Protein AF-A0A821SPV5-F1 (afdb_monomer)

Foldseek 3Di:
DAPDWDQAFDKDKPPDDDTDRDPDTDDDEDEAEDEAADDPVGPPQRVVQVVVLVVLLPDPPRDDPDSFYKYKYAHPNVRDIMMITD

InterPro domains:
  IPR027652 Pre-mRNA-processing-splicing factor 8 [PTHR11140] (1-86)

Structure (mmCIF, N/CA/C/O backbone):
data_AF-A0A821SPV5-F1
#
_entry.id   AF-A0A821SPV5-F1
#
loop_
_atom_site.group_PDB
_atom_site.id
_atom_site.type_symbol
_atom_site.label_atom_id
_atom_site.label_alt_id
_atom_site.label_comp_id
_atom_site.label_asym_id
_atom_site.label_entity_id
_atom_site.label_seq_id
_atom_site.pdbx_PDB_ins_code
_atom_site.Cartn_x
_atom_site.Cartn_y
_atom_site.Cartn_z
_atom_site.occupancy
_atom_site.B_iso_or_equiv
_atom_site.auth_seq_id
_atom_site.auth_comp_id
_atom_site.auth_asym_id
_atom_site.auth_atom_id
_atom_site.pdbx_PDB_model_num
ATOM 1 N N . PHE A 1 1 ? -11.291 -11.880 9.198 1.00 90.12 1 PHE A N 1
ATOM 2 C CA . PHE A 1 1 ? -11.936 -11.452 10.457 1.00 90.12 1 PHE A CA 1
ATOM 3 C C . PHE A 1 1 ? -11.061 -11.894 11.610 1.00 90.12 1 PHE A C 1
ATOM 5 O O . PHE A 1 1 ? -10.561 -13.012 11.563 1.00 90.12 1 PHE A O 1
ATOM 12 N N . ALA A 1 2 ? -10.844 -11.032 12.596 1.00 94.81 2 ALA A N 1
ATOM 13 C CA . ALA A 1 2 ? -10.013 -11.339 13.751 1.00 94.81 2 ALA A CA 1
ATOM 14 C C . ALA A 1 2 ? -10.823 -12.077 14.833 1.00 94.81 2 ALA A C 1
ATOM 16 O O . ALA A 1 2 ? -11.987 -11.750 15.058 1.00 94.81 2 ALA A O 1
ATOM 17 N N . ALA A 1 3 ? -10.210 -13.054 15.514 1.00 95.56 3 ALA A N 1
ATOM 18 C CA . ALA A 1 3 ? -10.843 -13.761 16.637 1.00 95.56 3 ALA A CA 1
ATOM 19 C C . ALA A 1 3 ? -11.064 -12.841 17.855 1.00 95.56 3 ALA A C 1
ATOM 21 O O . ALA A 1 3 ? -12.032 -12.989 18.595 1.00 95.56 3 ALA A O 1
ATOM 22 N N . TYR A 1 4 ? -10.176 -11.861 18.029 1.00 92.75 4 TYR A N 1
ATOM 23 C CA . TYR A 1 4 ? -10.287 -10.756 18.976 1.00 92.75 4 TYR A CA 1
ATOM 24 C C . TYR A 1 4 ? -9.768 -9.478 18.307 1.00 92.75 4 TYR A C 1
ATOM 26 O O . TYR A 1 4 ? -9.102 -9.554 17.278 1.00 92.75 4 TYR A O 1
ATOM 34 N N . LYS A 1 5 ? -10.080 -8.304 18.862 1.00 92.75 5 LYS A N 1
ATOM 35 C CA . LYS A 1 5 ? -9.662 -7.015 18.292 1.00 92.75 5 LYS A CA 1
ATOM 36 C C . LYS A 1 5 ? -8.135 -6.956 18.133 1.00 92.75 5 LYS A C 1
ATOM 38 O O . LYS A 1 5 ? -7.414 -7.195 19.098 1.00 92.75 5 LYS A O 1
ATOM 43 N N . TRP A 1 6 ? -7.660 -6.621 16.937 1.00 95.38 6 TRP A N 1
ATOM 44 C CA . TRP A 1 6 ? -6.249 -6.338 16.676 1.00 95.38 6 TRP A CA 1
ATOM 45 C C . TRP A 1 6 ? -5.954 -4.874 16.969 1.00 95.38 6 TRP A C 1
ATOM 47 O O . TRP A 1 6 ? -6.749 -4.017 16.585 1.00 95.38 6 TRP A O 1
ATOM 57 N N . ASN A 1 7 ? -4.826 -4.601 17.623 1.00 94.69 7 ASN A N 1
ATOM 58 C CA . ASN A 1 7 ? -4.264 -3.256 17.689 1.00 94.69 7 ASN A CA 1
ATOM 59 C C . ASN A 1 7 ? -3.533 -2.998 16.370 1.00 94.69 7 ASN A C 1
ATOM 61 O O . ASN A 1 7 ? -2.758 -3.847 15.931 1.00 94.69 7 ASN A O 1
ATOM 65 N N . ILE A 1 8 ? -3.819 -1.869 15.736 1.00 95.31 8 ILE A N 1
ATOM 66 C CA . ILE A 1 8 ? -3.394 -1.570 14.368 1.00 95.31 8 ILE A CA 1
ATOM 67 C C . ILE A 1 8 ? -2.439 -0.370 14.382 1.00 95.31 8 ILE A C 1
ATOM 69 O O . ILE A 1 8 ? -2.632 0.561 15.171 1.00 95.31 8 ILE A O 1
ATOM 73 N N . SER A 1 9 ? -1.407 -0.380 13.537 1.00 95.06 9 SER A N 1
ATOM 74 C CA . SER A 1 9 ? -0.502 0.761 13.376 1.00 95.06 9 SER A CA 1
ATOM 75 C C . SER A 1 9 ? -1.079 1.812 12.426 1.00 95.06 9 SER A C 1
ATOM 77 O O . SER A 1 9 ? -2.091 1.626 11.737 1.00 95.06 9 SER A O 1
ATOM 79 N N . LYS A 1 10 ? -0.435 2.979 12.406 1.00 94.56 10 LYS A N 1
ATOM 80 C CA . LYS A 1 10 ? -0.653 3.948 11.328 1.00 94.56 10 LYS A CA 1
ATOM 81 C C . LYS A 1 10 ? -0.138 3.370 10.008 1.00 94.56 10 LYS A C 1
ATOM 83 O O . LYS A 1 10 ? 0.842 2.634 10.049 1.00 94.56 10 LYS A O 1
ATOM 88 N N . PRO A 1 11 ? -0.722 3.758 8.859 1.00 95.69 11 PRO A N 1
ATOM 89 C CA . PRO A 1 11 ? -0.223 3.297 7.577 1.00 95.69 11 PRO A CA 1
ATOM 90 C C . PRO A 1 11 ? 1.255 3.650 7.357 1.00 95.69 11 PRO A C 1
ATOM 92 O O . PRO A 1 11 ? 1.631 4.821 7.487 1.00 95.69 11 PRO A O 1
ATOM 95 N N . SER A 1 12 ? 2.065 2.656 7.007 1.00 96.56 12 SER A N 1
ATOM 96 C CA . SER A 1 12 ? 3.510 2.763 6.770 1.00 96.56 12 SER A CA 1
ATOM 97 C C . SER A 1 12 ? 3.932 1.929 5.554 1.00 96.56 12 SER A C 1
ATOM 99 O O . SER A 1 12 ? 3.113 1.230 4.946 1.00 96.56 12 SER A O 1
ATOM 101 N N . LEU A 1 13 ? 5.188 2.078 5.121 1.00 97.75 13 LEU A N 1
ATOM 102 C CA . LEU A 1 13 ? 5.746 1.267 4.037 1.00 97.75 13 LEU A CA 1
ATOM 103 C C . LEU A 1 13 ? 6.176 -0.104 4.555 1.00 97.75 13 LEU A C 1
ATOM 105 O O . LEU A 1 13 ? 6.640 -0.235 5.681 1.00 97.75 13 LEU A O 1
ATOM 109 N N . LEU A 1 14 ? 6.139 -1.111 3.681 1.00 96.69 14 LEU A N 1
ATOM 110 C CA . LEU A 1 14 ? 6.609 -2.467 3.989 1.00 96.69 14 LEU A CA 1
ATOM 111 C C . LEU A 1 14 ? 8.051 -2.514 4.529 1.00 96.69 14 LEU A C 1
ATOM 113 O O . LEU A 1 14 ? 8.386 -3.390 5.322 1.00 96.69 14 LEU A O 1
ATOM 117 N N . ALA A 1 15 ? 8.910 -1.604 4.066 1.00 96.06 15 ALA A N 1
ATOM 118 C CA . ALA A 1 15 ? 10.311 -1.530 4.470 1.00 96.06 15 ALA A CA 1
ATOM 119 C C . ALA A 1 15 ? 10.539 -0.724 5.765 1.00 96.06 15 ALA A C 1
AT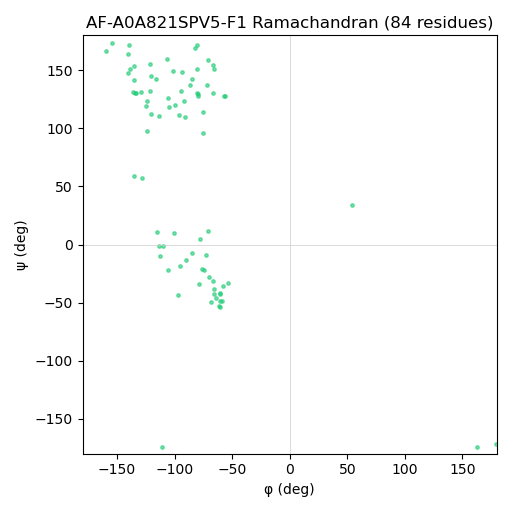OM 121 O O . ALA A 1 15 ? 11.660 -0.710 6.286 1.00 96.06 15 ALA A O 1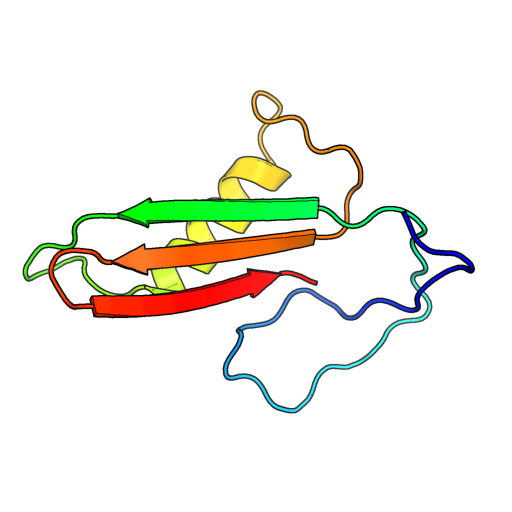
ATOM 122 N N . ASP A 1 16 ? 9.508 -0.060 6.300 1.00 94.69 16 ASP A N 1
ATOM 123 C CA . ASP A 1 16 ? 9.612 0.650 7.569 1.00 94.69 16 ASP A CA 1
ATOM 124 C C . ASP A 1 16 ? 9.698 -0.355 8.730 1.00 94.69 16 ASP A C 1
ATOM 126 O O . ASP A 1 16 ? 9.015 -1.370 8.779 1.00 94.69 16 ASP A O 1
ATOM 130 N N . SER A 1 17 ? 10.586 -0.084 9.688 1.00 90.62 17 SER A N 1
ATOM 131 C CA . SER A 1 17 ? 10.899 -1.007 10.798 1.00 90.62 17 SER A CA 1
ATOM 132 C C . SER A 1 17 ? 10.392 -0.536 12.161 1.00 90.62 17 SER A C 1
ATOM 134 O O . SER A 1 17 ? 10.616 -1.199 13.175 1.00 90.62 17 SER A O 1
ATOM 136 N N . LYS A 1 18 ? 9.761 0.640 12.219 1.00 88.75 18 LYS A N 1
ATOM 137 C CA . LYS A 1 18 ? 9.385 1.315 13.470 1.00 88.75 18 LYS A CA 1
ATOM 138 C C . LYS A 1 18 ? 7.915 1.701 13.476 1.00 88.75 18 LYS A C 1
ATOM 140 O O . LYS A 1 18 ? 7.574 2.869 13.666 1.00 88.75 18 LYS A O 1
ATOM 145 N N . ASP A 1 19 ? 7.058 0.707 13.299 1.00 87.38 19 ASP A N 1
ATOM 146 C CA . ASP A 1 19 ? 5.625 0.916 13.416 1.00 87.38 19 ASP A CA 1
ATOM 147 C C . ASP A 1 19 ? 5.242 1.264 14.850 1.00 87.38 19 ASP A C 1
ATOM 149 O O . ASP A 1 19 ? 5.612 0.594 15.819 1.00 87.38 19 ASP A O 1
ATOM 153 N N . VAL A 1 20 ? 4.467 2.335 14.978 1.00 88.19 20 VAL A N 1
ATOM 154 C CA . VAL A 1 20 ? 3.816 2.695 16.231 1.00 88.19 20 VAL A CA 1
ATOM 155 C C . VAL A 1 20 ? 2.401 2.149 16.163 1.00 88.19 20 VAL A C 1
ATOM 157 O O . VAL A 1 20 ? 1.581 2.604 15.364 1.00 88.19 20 VAL A O 1
ATOM 160 N N . ILE A 1 21 ? 2.137 1.144 16.994 1.00 89.25 21 ILE A N 1
ATOM 161 C CA . ILE A 1 21 ? 0.795 0.605 17.181 1.00 89.25 21 ILE A CA 1
ATOM 162 C C . ILE A 1 21 ? 0.013 1.607 18.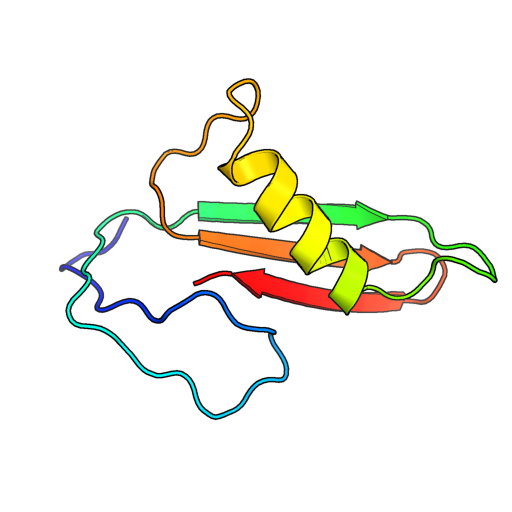032 1.00 89.25 21 ILE A C 1
ATOM 164 O O . ILE A 1 21 ? 0.343 1.835 19.197 1.00 89.25 21 ILE A O 1
ATOM 168 N N . ASP A 1 22 ? -1.013 2.211 17.442 1.00 83.62 22 ASP A N 1
ATOM 169 C CA . ASP A 1 22 ? -1.884 3.153 18.138 1.00 83.62 22 ASP A CA 1
ATOM 170 C C . ASP A 1 22 ? -2.937 2.402 18.978 1.00 83.62 22 ASP A C 1
ATOM 172 O O . ASP A 1 22 ? -3.149 1.197 18.842 1.00 83.62 22 ASP A O 1
ATOM 176 N N . ASN A 1 23 ? -3.695 3.130 19.807 1.00 82.19 23 ASN A N 1
ATOM 177 C CA . ASN A 1 23 ? -4.870 2.589 20.513 1.00 82.19 23 ASN A CA 1
ATOM 178 C C . ASN A 1 23 ? -6.080 2.316 19.590 1.00 82.19 23 ASN A C 1
ATOM 180 O O . ASN A 1 23 ? -7.197 2.082 20.064 1.00 82.19 23 ASN A O 1
ATOM 184 N N . THR A 1 24 ? -5.883 2.352 18.271 1.00 90.56 24 THR A N 1
ATOM 185 C CA . THR A 1 24 ? -6.919 2.026 17.293 1.00 90.56 24 THR A CA 1
ATOM 186 C C . THR A 1 24 ? -7.013 0.517 17.154 1.00 90.56 24 THR A C 1
ATOM 188 O O . THR A 1 24 ? -6.014 -0.171 16.948 1.00 90.56 24 THR A O 1
ATOM 191 N N . THR A 1 25 ? -8.235 -0.005 17.251 1.00 94.88 25 THR A N 1
ATOM 192 C CA . THR A 1 25 ? -8.476 -1.445 17.160 1.00 94.88 25 THR A CA 1
ATOM 193 C C . THR A 1 25 ? -9.414 -1.794 16.017 1.00 94.88 25 THR A C 1
ATOM 195 O O . THR A 1 25 ? -10.359 -1.056 15.739 1.00 94.88 25 THR A O 1
ATOM 198 N N . SER A 1 26 ? -9.182 -2.934 15.367 1.00 95.06 26 SER A N 1
ATOM 199 C CA . SER A 1 26 ? -10.017 -3.426 14.268 1.00 95.06 26 SER A CA 1
ATOM 200 C C . SER A 1 26 ? -10.331 -4.917 14.404 1.00 95.06 26 SER A C 1
ATOM 202 O O . SER A 1 26 ? -9.594 -5.678 15.027 1.00 95.06 26 SER A O 1
ATOM 204 N N . GLN A 1 27 ? -11.457 -5.345 13.829 1.00 96.75 27 GLN A N 1
ATOM 205 C CA . GLN A 1 27 ? -11.845 -6.762 13.713 1.00 96.75 27 GLN A CA 1
ATOM 206 C C . GLN A 1 27 ? -11.850 -7.267 12.265 1.00 96.75 27 GLN A C 1
ATOM 208 O O . GLN A 1 27 ? -12.002 -8.469 12.013 1.00 96.75 27 GLN A O 1
ATOM 213 N N . LYS A 1 28 ? -11.711 -6.359 11.297 1.00 96.94 28 LYS A N 1
ATOM 214 C CA . LYS A 1 28 ? -11.724 -6.661 9.868 1.00 96.94 28 LYS A CA 1
ATOM 215 C C . LYS A 1 28 ? -10.507 -6.015 9.235 1.00 96.94 28 LYS A C 1
ATOM 217 O O . LYS A 1 28 ? -10.275 -4.830 9.434 1.00 96.94 28 LYS A O 1
ATOM 222 N N . TYR A 1 29 ? -9.780 -6.784 8.449 1.00 97.00 29 TYR A N 1
ATOM 223 C CA . TYR A 1 29 ? -8.602 -6.316 7.744 1.00 97.00 29 TYR A CA 1
ATOM 224 C C . TYR A 1 29 ? -8.701 -6.811 6.308 1.00 97.00 29 TYR A C 1
ATOM 226 O O . TYR A 1 29 ? -9.028 -7.985 6.096 1.00 97.00 29 TYR A O 1
ATOM 234 N N . TRP A 1 30 ? -8.510 -5.912 5.353 1.00 98.12 30 TRP A N 1
ATOM 235 C CA . TRP A 1 30 ? -8.555 -6.223 3.929 1.00 98.12 30 TRP A CA 1
ATOM 236 C C . TRP A 1 30 ? -7.153 -6.208 3.327 1.00 98.12 30 TRP A C 1
ATOM 238 O O . TRP A 1 30 ? -6.223 -5.628 3.882 1.00 98.12 30 TRP A O 1
ATOM 248 N N . LEU A 1 31 ? -7.023 -6.876 2.187 1.00 97.94 31 LEU A N 1
ATOM 249 C CA . LEU A 1 31 ? -5.805 -6.923 1.399 1.00 97.94 31 LEU A CA 1
ATOM 250 C C . LEU A 1 31 ? -6.191 -6.701 -0.058 1.00 97.94 31 LEU A C 1
ATOM 252 O O . LEU A 1 31 ? -7.121 -7.340 -0.552 1.00 97.94 31 LEU A O 1
ATOM 256 N N . ASP A 1 32 ? -5.486 -5.789 -0.711 1.00 98.31 32 ASP A N 1
ATOM 257 C CA . ASP A 1 32 ? -5.655 -5.468 -2.123 1.00 98.31 32 ASP A CA 1
ATOM 258 C C . ASP A 1 32 ? -4.327 -5.696 -2.861 1.00 98.31 32 ASP A C 1
ATOM 260 O O . ASP A 1 32 ? -3.275 -5.268 -2.385 1.00 98.31 32 ASP A O 1
ATOM 264 N N . VAL A 1 33 ? -4.362 -6.400 -3.996 1.00 98.38 33 VAL A N 1
ATOM 265 C CA . VAL A 1 33 ? -3.176 -6.710 -4.810 1.00 98.38 33 VAL A CA 1
ATOM 266 C C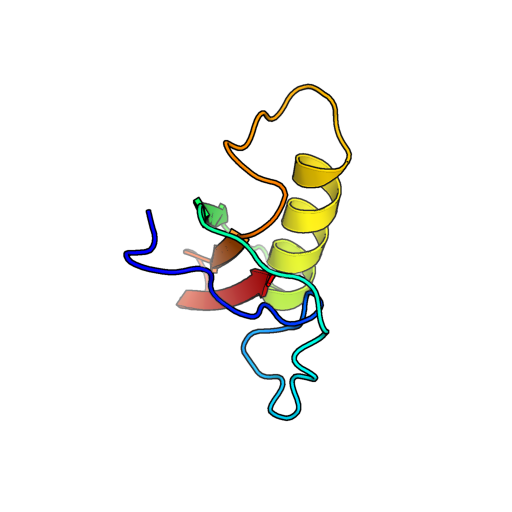 . VAL A 1 33 ? -3.291 -5.985 -6.141 1.00 98.38 33 VAL A C 1
ATOM 268 O O . VAL A 1 33 ? -4.106 -6.339 -6.992 1.00 98.38 33 VAL A O 1
ATOM 271 N N . GLN A 1 34 ? -2.430 -4.994 -6.331 1.00 98.19 34 GLN A N 1
ATOM 272 C CA . GLN A 1 34 ? -2.367 -4.178 -7.530 1.00 98.19 34 GLN A CA 1
ATOM 273 C C . GLN A 1 34 ? -1.237 -4.668 -8.431 1.00 98.19 34 GLN A C 1
ATOM 275 O O . GLN A 1 34 ? -0.063 -4.672 -8.053 1.00 98.19 34 GLN A O 1
ATOM 280 N N . LEU A 1 35 ? -1.606 -5.074 -9.644 1.00 97.75 35 LEU A N 1
ATOM 281 C CA . LEU A 1 35 ? -0.655 -5.413 -10.692 1.00 97.75 35 LEU A CA 1
ATOM 282 C C . LEU A 1 35 ? -0.383 -4.170 -11.533 1.00 97.75 35 LEU A C 1
ATOM 284 O O . LEU A 1 35 ? -1.299 -3.575 -12.102 1.00 97.75 35 LEU A O 1
ATOM 288 N N . HIS A 1 36 ? 0.888 -3.808 -11.628 1.00 91.31 36 HIS A N 1
ATOM 289 C CA . HIS A 1 36 ? 1.381 -2.701 -12.431 1.00 91.31 36 HIS A CA 1
ATOM 290 C C . HIS A 1 36 ? 2.402 -3.213 -13.443 1.00 91.31 36 HIS A C 1
ATOM 292 O O . HIS A 1 36 ? 3.043 -4.248 -13.253 1.00 91.31 36 HIS A O 1
ATOM 298 N N . ARG A 1 37 ? 2.551 -2.481 -14.542 1.00 95.38 37 ARG A N 1
ATOM 299 C CA . ARG A 1 37 ? 3.620 -2.695 -15.511 1.00 95.38 37 ARG A CA 1
ATOM 300 C C . ARG A 1 37 ? 4.369 -1.381 -15.654 1.00 95.38 37 ARG A C 1
ATOM 302 O O . ARG A 1 37 ? 3.907 -0.506 -16.385 1.00 95.38 37 ARG A O 1
ATOM 309 N N . GLY A 1 38 ? 5.487 -1.254 -14.947 1.00 95.12 38 GLY A N 1
ATOM 310 C CA . GLY A 1 38 ? 6.313 -0.057 -14.990 1.00 95.12 38 GLY A CA 1
ATOM 311 C C . GLY A 1 38 ? 6.961 0.160 -16.348 1.00 95.12 38 GLY A C 1
ATOM 312 O O . GLY A 1 38 ? 7.194 -0.775 -17.121 1.00 95.12 38 GLY A O 1
ATOM 313 N N . ASP A 1 39 ? 7.258 1.421 -16.622 1.00 96.62 39 ASP A N 1
ATOM 314 C CA . ASP A 1 39 ? 8.170 1.834 -17.679 1.00 96.62 39 ASP A CA 1
ATOM 315 C C . ASP A 1 39 ? 9.452 2.426 -17.072 1.00 96.62 39 ASP A C 1
ATOM 317 O O . ASP A 1 39 ? 9.677 2.387 -15.859 1.00 96.62 39 ASP A O 1
ATOM 321 N N . TYR A 1 40 ? 10.318 2.960 -17.932 1.00 95.62 40 TYR A N 1
ATOM 322 C CA . TYR A 1 40 ? 11.603 3.511 -17.514 1.00 95.62 40 TYR A CA 1
ATOM 323 C C . TYR A 1 40 ? 11.461 4.639 -16.476 1.00 95.62 40 TYR A C 1
ATOM 325 O O . TYR A 1 40 ? 12.261 4.705 -15.545 1.00 95.62 40 TYR A O 1
ATOM 333 N N . ASP A 1 41 ? 10.419 5.467 -16.581 1.00 95.12 41 ASP A N 1
ATOM 334 C CA . ASP A 1 41 ? 10.219 6.639 -15.723 1.00 95.12 41 ASP A CA 1
ATOM 335 C C . ASP A 1 41 ? 9.303 6.352 -14.513 1.00 95.12 41 ASP A C 1
ATOM 337 O O . ASP A 1 41 ? 9.310 7.105 -13.536 1.00 95.12 41 ASP A O 1
ATOM 341 N N . SER A 1 42 ? 8.513 5.270 -14.547 1.00 93.12 42 SER A N 1
ATOM 342 C CA . SER A 1 42 ? 7.453 4.972 -13.571 1.00 93.12 42 SER A CA 1
ATOM 343 C C . SER A 1 42 ? 7.427 3.509 -13.086 1.00 93.12 42 SER A C 1
ATOM 345 O O . SER A 1 42 ? 6.418 2.805 -13.174 1.00 93.12 42 SER A O 1
ATOM 347 N N . HIS A 1 43 ? 8.543 3.063 -12.502 1.00 94.44 43 HIS A N 1
ATOM 348 C CA . HIS A 1 43 ? 8.710 1.728 -11.894 1.00 94.44 43 HIS A CA 1
ATOM 349 C C . HIS A 1 43 ? 8.942 1.759 -10.365 1.00 94.44 43 HIS A C 1
ATOM 351 O O . HIS A 1 43 ? 9.296 0.749 -9.758 1.00 94.44 43 HIS A O 1
ATOM 357 N N . ASP A 1 44 ? 8.747 2.914 -9.716 1.00 97.31 44 ASP A N 1
ATOM 358 C CA . ASP A 1 44 ? 8.809 3.035 -8.251 1.00 97.31 44 ASP A CA 1
ATOM 359 C C . ASP A 1 44 ? 7.543 2.441 -7.605 1.00 97.31 44 ASP A C 1
ATOM 361 O O . ASP A 1 44 ? 6.491 3.085 -7.502 1.00 97.31 44 ASP A O 1
ATOM 365 N N . VAL A 1 45 ? 7.654 1.179 -7.184 1.00 97.31 45 VAL A N 1
ATOM 366 C CA . VAL A 1 45 ? 6.543 0.399 -6.625 1.00 97.31 45 VAL A CA 1
ATOM 367 C C . VAL A 1 45 ? 6.103 0.875 -5.232 1.00 97.31 45 VAL A C 1
ATOM 369 O O . VAL A 1 45 ? 4.925 0.745 -4.895 1.00 97.31 45 VAL A O 1
ATOM 372 N N . GLU A 1 46 ? 6.997 1.472 -4.434 1.00 97.56 46 GLU A N 1
ATOM 373 C CA . GLU A 1 46 ? 6.659 2.023 -3.111 1.00 97.56 46 GLU A CA 1
ATOM 374 C C . GLU A 1 46 ? 5.764 3.246 -3.257 1.00 97.56 46 GLU A C 1
ATOM 376 O O . GLU A 1 46 ? 4.687 3.340 -2.653 1.00 97.56 46 GLU A O 1
ATOM 381 N N . ARG A 1 47 ? 6.184 4.170 -4.126 1.00 97.62 47 ARG A N 1
ATOM 382 C CA . ARG A 1 47 ? 5.399 5.356 -4.454 1.00 97.62 47 ARG A CA 1
ATOM 383 C C . ARG A 1 47 ? 4.052 4.971 -5.055 1.00 97.62 47 ARG A C 1
ATOM 385 O O . ARG A 1 47 ? 3.044 5.581 -4.696 1.00 97.62 47 ARG A O 1
ATOM 392 N N . TYR A 1 48 ? 4.025 3.968 -5.933 1.00 97.69 48 TYR A N 1
ATOM 393 C CA . TYR A 1 48 ? 2.795 3.457 -6.534 1.00 97.69 48 TYR A CA 1
ATOM 394 C C . TYR A 1 48 ? 1.820 2.897 -5.486 1.00 97.69 48 TYR A C 1
ATOM 396 O O . TYR A 1 48 ? 0.670 3.338 -5.439 1.00 97.69 48 TYR A O 1
ATOM 404 N N . ALA A 1 49 ? 2.271 1.981 -4.620 1.00 98.00 49 ALA A N 1
ATOM 405 C CA . ALA A 1 49 ? 1.421 1.345 -3.610 1.00 98.00 49 ALA A CA 1
ATOM 406 C C . ALA A 1 49 ? 0.824 2.377 -2.642 1.00 98.00 49 ALA A C 1
ATOM 408 O O . ALA A 1 49 ? -0.375 2.352 -2.361 1.00 98.00 49 ALA A O 1
ATOM 409 N N . ARG A 1 50 ? 1.633 3.347 -2.196 1.00 98.00 50 ARG A N 1
ATOM 410 C CA . ARG A 1 50 ? 1.163 4.443 -1.340 1.00 98.00 50 ARG A CA 1
ATOM 411 C C . ARG A 1 50 ? 0.141 5.334 -2.040 1.00 98.00 50 ARG A C 1
ATOM 413 O O . ARG A 1 50 ? -0.869 5.679 -1.431 1.00 98.00 50 ARG A O 1
ATOM 420 N N . ALA A 1 51 ? 0.403 5.726 -3.287 1.00 97.69 51 ALA A N 1
ATOM 421 C CA . ALA A 1 51 ? -0.505 6.584 -4.043 1.00 97.69 51 ALA A CA 1
ATOM 422 C C . ALA A 1 51 ? -1.869 5.909 -4.228 1.00 97.69 51 ALA A C 1
ATOM 424 O O . ALA A 1 51 ? -2.891 6.495 -3.890 1.00 97.69 51 ALA A O 1
ATOM 425 N N . LYS A 1 52 ? -1.881 4.644 -4.664 1.00 97.50 52 LYS A N 1
ATOM 426 C CA . LYS A 1 52 ? -3.121 3.889 -4.869 1.00 97.50 52 LYS A CA 1
ATOM 427 C C . LYS A 1 52 ? -3.883 3.616 -3.580 1.00 97.50 52 LYS A C 1
ATOM 429 O O . LYS A 1 52 ? -5.104 3.736 -3.579 1.00 97.50 52 LYS A O 1
ATOM 434 N N . PHE A 1 53 ? -3.187 3.332 -2.479 1.00 98.12 53 PHE A N 1
ATOM 435 C CA . PHE A 1 53 ? -3.831 3.194 -1.177 1.00 98.12 53 PHE A CA 1
ATOM 436 C C . PHE A 1 53 ? -4.562 4.482 -0.788 1.00 98.12 53 PHE A C 1
ATOM 438 O O . PHE A 1 53 ? -5.726 4.430 -0.403 1.00 98.12 53 PHE A O 1
ATOM 445 N N . LEU A 1 54 ? -3.905 5.641 -0.906 1.00 97.56 54 LEU A N 1
ATOM 446 C CA . LEU A 1 54 ? -4.517 6.929 -0.575 1.00 97.56 54 LEU A CA 1
ATOM 447 C C . LEU A 1 54 ? -5.670 7.275 -1.522 1.00 97.56 54 LEU A C 1
ATOM 449 O O . LEU A 1 54 ? -6.715 7.705 -1.044 1.00 97.56 54 LEU A O 1
ATOM 453 N N . ASP A 1 55 ? -5.521 7.040 -2.826 1.00 97.19 55 ASP A N 1
ATOM 454 C CA . ASP A 1 55 ? -6.583 7.294 -3.803 1.00 97.19 55 ASP A CA 1
ATOM 455 C C . ASP A 1 55 ? -7.828 6.446 -3.490 1.00 97.19 55 ASP A C 1
ATOM 457 O O . ASP A 1 55 ? -8.912 6.990 -3.292 1.00 97.19 55 ASP A O 1
ATOM 461 N N . TYR A 1 56 ? -7.675 5.124 -3.352 1.00 97.31 56 TYR A N 1
ATOM 462 C CA . TYR A 1 56 ? -8.814 4.210 -3.192 1.00 97.31 56 TYR A CA 1
ATOM 463 C C . TYR A 1 56 ? -9.434 4.230 -1.793 1.00 97.31 56 TYR A C 1
ATOM 465 O O . TYR A 1 56 ? -10.574 3.814 -1.621 1.00 97.31 56 TYR A O 1
ATOM 473 N N . THR A 1 57 ? -8.712 4.687 -0.768 1.00 96.75 57 THR A N 1
ATOM 474 C CA . THR A 1 57 ? -9.288 4.824 0.583 1.00 96.75 57 THR A CA 1
ATOM 475 C C . THR A 1 57 ? -9.925 6.190 0.832 1.00 96.75 57 THR A C 1
ATOM 477 O O . THR A 1 57 ? -10.655 6.338 1.813 1.00 96.75 57 THR A O 1
ATOM 480 N N . THR A 1 58 ? -9.669 7.182 -0.029 1.00 95.19 58 THR A N 1
ATOM 481 C CA . THR A 1 58 ? -10.270 8.524 0.066 1.00 95.19 58 THR A CA 1
ATOM 482 C C . THR A 1 58 ? -11.350 8.785 -0.979 1.00 9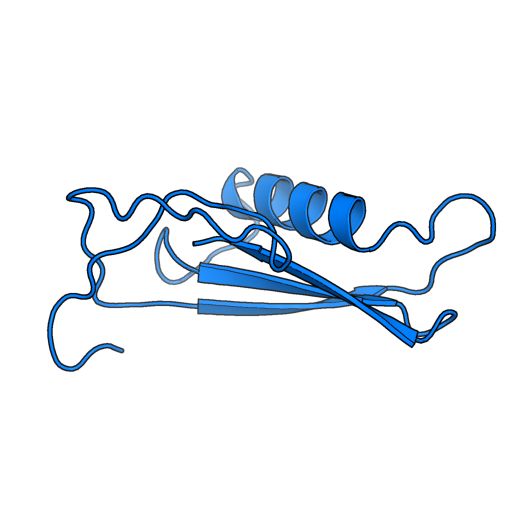5.19 58 THR A C 1
ATOM 484 O O . THR A 1 58 ? -12.196 9.657 -0.762 1.00 95.19 58 THR A O 1
ATOM 487 N N . ASP A 1 59 ? -11.350 8.047 -2.091 1.00 91.62 59 ASP A N 1
ATOM 488 C CA . ASP A 1 59 ? -12.439 8.083 -3.059 1.00 91.62 59 ASP A CA 1
ATOM 489 C C . ASP A 1 59 ? -13.719 7.408 -2.515 1.00 91.62 59 ASP A C 1
ATOM 491 O O . ASP A 1 59 ? -13.695 6.624 -1.568 1.00 91.62 59 ASP A O 1
ATOM 495 N N . ASN A 1 60 ? -14.870 7.751 -3.104 1.00 88.31 60 ASN A N 1
ATOM 496 C CA . ASN A 1 60 ? -16.172 7.155 -2.759 1.00 88.31 60 ASN A CA 1
ATOM 497 C C . ASN A 1 60 ? -16.612 6.068 -3.762 1.00 88.31 60 ASN A C 1
ATOM 499 O O . ASN A 1 60 ? -17.780 5.676 -3.769 1.00 88.31 60 ASN A O 1
ATOM 503 N N . ILE A 1 61 ? -15.726 5.644 -4.666 1.00 94.88 61 ILE A N 1
ATOM 504 C CA . ILE A 1 61 ? -16.034 4.662 -5.719 1.00 94.88 61 ILE A CA 1
ATOM 505 C C . ILE A 1 61 ? -15.588 3.275 -5.259 1.00 94.88 61 ILE A C 1
ATOM 507 O O . ILE A 1 61 ? -16.319 2.294 -5.407 1.00 94.88 61 ILE A O 1
ATOM 511 N N . SER A 1 62 ? -14.398 3.208 -4.678 1.00 94.12 62 SER A N 1
ATOM 512 C CA . SER A 1 62 ? -13.799 2.027 -4.087 1.00 94.12 62 SER A CA 1
ATOM 513 C C . SER A 1 62 ? -14.399 1.804 -2.700 1.00 94.12 62 SER A C 1
ATOM 515 O O . SER A 1 62 ? -14.456 2.703 -1.865 1.00 94.12 62 SER A O 1
ATOM 517 N N . ILE A 1 63 ? -14.892 0.591 -2.439 1.00 96.25 63 ILE A N 1
ATOM 518 C CA . ILE A 1 63 ? -15.551 0.260 -1.171 1.00 96.25 63 ILE A CA 1
ATOM 519 C C . ILE A 1 63 ? -14.793 -0.878 -0.498 1.00 96.25 63 ILE A C 1
ATOM 521 O O . ILE A 1 63 ? -14.834 -2.022 -0.953 1.00 96.25 63 ILE A O 1
ATOM 525 N N . TYR A 1 64 ? -14.160 -0.571 0.633 1.00 97.00 64 TYR A N 1
ATOM 526 C CA . TYR A 1 64 ? -13.493 -1.557 1.478 1.00 97.00 64 TYR A CA 1
ATOM 527 C C . TYR A 1 64 ? -14.345 -1.926 2.705 1.00 97.00 64 TYR A C 1
ATOM 529 O O . TYR A 1 64 ? -15.091 -1.101 3.235 1.00 97.00 64 TYR A O 1
ATOM 537 N N . PRO A 1 65 ? -14.242 -3.169 3.211 1.00 96.00 65 PRO A N 1
ATOM 538 C CA . PRO A 1 65 ? -15.075 -3.661 4.315 1.00 96.00 65 PRO A CA 1
ATOM 539 C C . PRO A 1 65 ? -14.717 -3.075 5.695 1.00 96.00 65 PRO A C 1
ATOM 541 O O . PRO A 1 65 ? -15.433 -3.331 6.671 1.00 96.00 65 PRO A O 1
ATOM 544 N N . SER A 1 66 ? -13.602 -2.348 5.796 1.00 94.94 66 SER A N 1
ATOM 545 C CA . SER A 1 66 ? -13.147 -1.600 6.972 1.00 94.94 66 SER A CA 1
ATOM 546 C C . SER A 1 66 ? -12.140 -0.521 6.566 1.00 94.94 66 SER A C 1
ATOM 548 O O . SER A 1 66 ? -11.586 -0.559 5.473 1.00 94.94 66 SER A O 1
ATOM 550 N N . ALA A 1 67 ? -11.858 0.413 7.476 1.00 94.19 67 ALA A N 1
ATOM 551 C CA . ALA A 1 67 ? -10.843 1.451 7.280 1.00 94.19 67 ALA A CA 1
ATOM 552 C C . ALA A 1 67 ? -9.396 0.958 7.493 1.00 94.19 67 ALA A C 1
ATOM 554 O O . ALA A 1 67 ? -8.479 1.767 7.489 1.00 94.19 67 ALA A O 1
ATOM 555 N N . THR A 1 68 ? -9.190 -0.344 7.732 1.00 96.31 68 THR A N 1
ATOM 556 C CA . THR A 1 68 ? -7.872 -0.922 8.028 1.00 96.31 68 THR A CA 1
ATOM 557 C C . THR A 1 68 ? -7.539 -2.032 7.049 1.00 96.31 68 THR A C 1
ATOM 559 O O . THR A 1 68 ?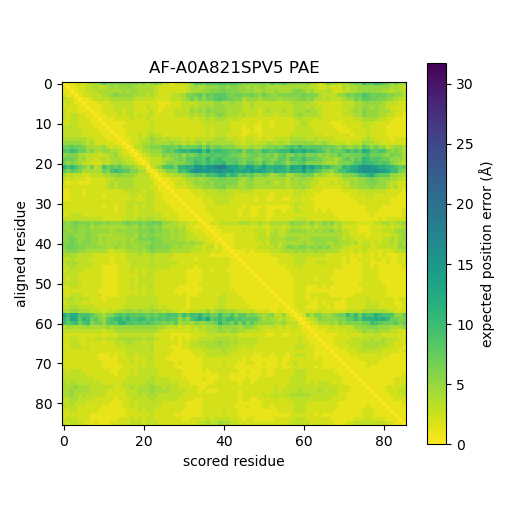 -8.278 -3.020 6.973 1.00 96.31 68 THR A O 1
ATOM 562 N N . GLY A 1 69 ? -6.411 -1.905 6.368 1.00 97.38 69 GLY A N 1
ATOM 563 C CA . GLY A 1 69 ? -5.916 -2.913 5.443 1.00 97.38 69 GLY A CA 1
ATOM 564 C C . GLY A 1 69 ? -4.613 -2.493 4.786 1.00 97.38 69 GLY A C 1
ATOM 565 O O . GLY A 1 69 ? -4.015 -1.483 5.161 1.00 97.38 69 GLY A O 1
ATOM 566 N N . VAL A 1 70 ? -4.193 -3.277 3.799 1.00 98.19 70 VAL A N 1
ATOM 567 C CA . VAL A 1 70 ? -2.941 -3.060 3.075 1.00 98.19 70 VAL A CA 1
ATOM 568 C C . VAL A 1 70 ? -3.124 -3.215 1.580 1.00 98.19 70 VAL A C 1
ATOM 570 O O . VAL A 1 70 ? -3.830 -4.109 1.105 1.00 98.19 70 VAL A O 1
ATOM 573 N N . MET A 1 71 ? -2.436 -2.351 0.842 1.00 98.44 71 MET A N 1
ATOM 574 C CA . MET A 1 71 ? -2.297 -2.464 -0.596 1.00 98.44 71 MET A CA 1
ATOM 575 C C . MET A 1 71 ? -0.900 -2.951 -0.955 1.00 98.44 71 MET A C 1
ATOM 577 O O . MET A 1 71 ? 0.094 -2.348 -0.554 1.00 98.44 71 MET A O 1
ATOM 581 N N . ILE A 1 72 ? -0.835 -4.024 -1.736 1.00 98.56 72 ILE A N 1
ATOM 582 C CA . ILE A 1 72 ? 0.397 -4.628 -2.238 1.00 98.56 72 ILE A CA 1
ATOM 583 C C . ILE A 1 72 ? 0.532 -4.263 -3.715 1.00 98.56 72 ILE A C 1
ATOM 585 O O . ILE A 1 72 ? -0.316 -4.634 -4.524 1.00 98.56 72 ILE A O 1
ATOM 589 N N . GLY A 1 73 ? 1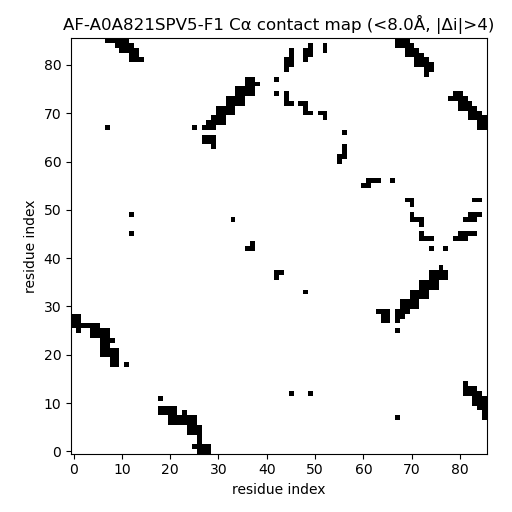.593 -3.546 -4.068 1.00 98.19 73 GLY A N 1
ATOM 590 C CA . GLY A 1 73 ? 1.955 -3.255 -5.451 1.00 98.19 73 GLY A CA 1
ATOM 591 C C . GLY A 1 73 ? 2.964 -4.273 -5.972 1.00 98.19 73 GLY A C 1
ATOM 592 O O . GLY A 1 73 ? 3.967 -4.536 -5.309 1.00 98.19 73 GLY A O 1
ATOM 593 N N . ILE A 1 74 ? 2.715 -4.823 -7.160 1.00 98.44 74 ILE A N 1
ATOM 594 C CA . ILE A 1 74 ? 3.638 -5.715 -7.874 1.00 98.44 74 ILE A CA 1
ATOM 595 C C . ILE A 1 74 ? 3.886 -5.139 -9.267 1.00 98.44 74 ILE A C 1
ATOM 597 O O . ILE A 1 74 ? 2.955 -5.028 -10.065 1.00 98.44 74 ILE A O 1
ATOM 601 N N . ASP A 1 75 ? 5.139 -4.808 -9.572 1.00 98.12 75 ASP A N 1
ATOM 602 C CA . ASP A 1 75 ? 5.563 -4.434 -10.919 1.00 98.12 75 ASP A CA 1
ATOM 603 C C . ASP A 1 75 ? 6.024 -5.675 -11.690 1.00 98.12 75 ASP A C 1
ATOM 605 O O . ASP A 1 75 ? 7.077 -6.256 -11.414 1.00 98.12 75 ASP A O 1
ATOM 609 N N . LEU A 1 76 ? 5.233 -6.068 -12.684 1.00 97.88 76 LEU A N 1
ATOM 610 C CA . LEU A 1 76 ? 5.480 -7.249 -13.508 1.00 97.88 76 LEU A CA 1
ATOM 611 C C . LEU A 1 76 ? 6.613 -7.061 -14.527 1.00 97.88 76 LEU A C 1
ATOM 613 O O . LEU A 1 76 ? 7.162 -8.053 -15.000 1.00 97.88 76 LEU A O 1
ATOM 617 N N . ALA A 1 77 ? 6.958 -5.824 -14.900 1.00 97.62 77 ALA A N 1
ATOM 618 C CA . ALA A 1 77 ? 8.056 -5.568 -15.836 1.00 97.62 77 ALA A CA 1
ATOM 619 C C . ALA A 1 77 ? 9.424 -5.672 -15.150 1.00 97.62 77 ALA A C 1
ATOM 621 O O . ALA A 1 77 ? 10.385 -6.134 -15.768 1.00 97.62 77 ALA A O 1
ATOM 622 N N . TYR A 1 78 ? 9.496 -5.279 -13.877 1.00 97.50 78 TYR A N 1
ATOM 623 C CA . TYR A 1 78 ? 10.747 -5.189 -13.118 1.00 97.50 78 TYR A CA 1
ATOM 624 C C . TYR A 1 78 ? 10.853 -6.193 -11.957 1.00 97.50 78 TYR A C 1
ATOM 626 O O . TYR A 1 78 ? 11.888 -6.246 -11.297 1.00 97.50 78 TYR A O 1
ATOM 634 N N . ASN A 1 79 ? 9.827 -7.021 -11.722 1.00 97.19 79 ASN A N 1
ATOM 635 C CA . ASN A 1 79 ? 9.734 -7.964 -10.595 1.00 97.19 79 ASN A CA 1
ATOM 636 C C . ASN A 1 79 ? 9.925 -7.295 -9.222 1.00 97.19 79 ASN A C 1
ATOM 638 O O . ASN A 1 79 ? 10.478 -7.889 -8.293 1.00 97.19 79 ASN A O 1
ATOM 642 N N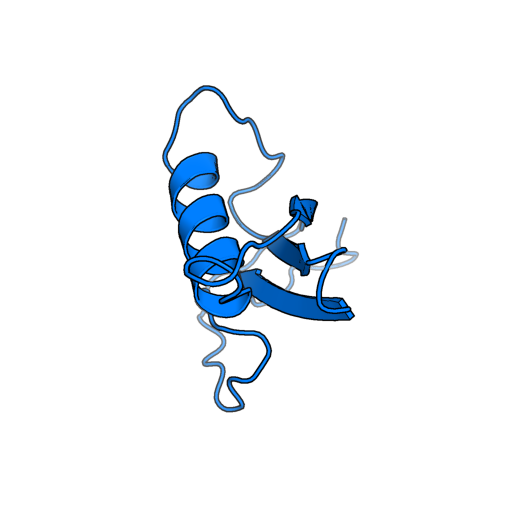 . LEU A 1 80 ? 9.472 -6.048 -9.096 1.00 97.69 80 LEU A N 1
ATOM 643 C CA . LEU A 1 80 ? 9.518 -5.290 -7.850 1.00 97.69 80 LEU A CA 1
ATOM 644 C C . LEU A 1 80 ? 8.201 -5.456 -7.097 1.00 97.69 80 LEU A C 1
ATOM 646 O O . LEU A 1 80 ? 7.138 -5.589 -7.701 1.00 97.69 80 LEU A O 1
ATOM 650 N N . HIS A 1 81 ? 8.267 -5.424 -5.771 1.00 97.81 81 HIS A N 1
ATOM 651 C CA . HIS A 1 81 ? 7.082 -5.425 -4.927 1.00 97.81 81 HIS A CA 1
ATOM 652 C C . HIS A 1 81 ? 7.275 -4.494 -3.738 1.00 97.81 81 HIS A C 1
ATOM 654 O O . HIS A 1 81 ? 8.382 -4.348 -3.222 1.00 97.81 81 HIS A O 1
ATOM 660 N N . SER A 1 82 ? 6.183 -3.884 -3.299 1.00 98.25 82 SER A N 1
ATOM 661 C CA . SER A 1 82 ? 6.107 -3.210 -2.010 1.00 98.25 82 SER A CA 1
ATOM 662 C C . SER A 1 82 ? 4.664 -3.186 -1.526 1.00 98.25 82 SER A C 1
ATOM 664 O O . SER A 1 82 ? 3.745 -3.600 -2.237 1.00 98.25 82 SER A O 1
ATOM 666 N N . ALA A 1 83 ? 4.459 -2.720 -0.305 1.00 98.38 83 ALA A N 1
ATOM 667 C CA . ALA A 1 83 ? 3.145 -2.520 0.258 1.00 98.38 83 ALA A CA 1
ATOM 668 C C . ALA A 1 83 ? 3.081 -1.211 1.042 1.00 98.38 83 ALA A C 1
ATOM 670 O O . ALA A 1 83 ? 4.080 -0.749 1.598 1.00 98.38 83 ALA A O 1
ATOM 671 N N . PHE A 1 84 ? 1.885 -0.635 1.086 1.00 98.25 84 PHE A N 1
ATOM 672 C CA . PHE A 1 84 ? 1.561 0.485 1.955 1.00 98.25 84 PHE A CA 1
ATOM 673 C C . PHE A 1 84 ? 0.205 0.236 2.602 1.00 98.25 84 PHE A C 1
ATOM 675 O O . PHE A 1 84 ? -0.764 -0.135 1.927 1.00 98.25 84 PHE A O 1
ATOM 682 N N . GLY A 1 85 ? 0.138 0.414 3.913 1.00 97.38 85 GLY A N 1
ATOM 683 C CA . GLY A 1 85 ? -1.069 0.131 4.669 1.00 97.38 85 GLY A CA 1
ATOM 684 C C . GLY A 1 85 ? -0.817 0.001 6.156 1.00 97.38 85 GLY A C 1
ATOM 685 O O . GLY A 1 85 ? 0.273 0.288 6.640 1.00 97.38 85 GLY A O 1
ATOM 686 N N . ASN A 1 86 ? -1.883 -0.379 6.848 1.00 95.81 86 ASN A N 1
ATOM 687 C CA . ASN A 1 86 ? -1.962 -0.542 8.296 1.00 95.81 86 ASN A CA 1
ATOM 688 C C . ASN A 1 86 ? -1.286 -1.797 8.841 1.00 95.81 86 ASN A C 1
ATOM 690 O O . ASN A 1 86 ? -1.213 -2.790 8.089 1.00 95.81 86 ASN A O 1
#

Solvent-accessible surface area (backbone atoms only — not comparable to full-atom values): 5026 Å² total; per-residue (Å²): 113,52,97,57,75,40,72,38,38,65,70,44,51,69,87,60,88,78,80,58,68,44,97,48,68,43,49,48,68,51,79,45,82,46,84,43,73,40,53,97,90,59,60,61,33,57,62,47,13,43,50,51,40,53,50,47,71,70,44,91,81,52,83,69,100,48,100,40,35,35,26,35,19,34,26,72,69,75,74,42,70,32,32,21,28,75

Organism: NCBI:txid392032

Secondary structure (DSSP, 8-state):
--SSPEEEEPPEETT-----EEEEEES--EEEEEEE---SS---HHHHHHHHHHHHHHSSSS--SSS-EEEEEEETTTTEEEEEE-

Sequence (86 aa):
FAAYKWNISKPSLLADSKDVIDNTTSQKYWLDVQLHRGDYDSHDVERYARAKFLDYTTDNISIYPSATGVMIGIDLAYNLHSAFGN

pLDDT: mean 95.47, std 3.31, range [82.19, 98.56]

Nearest PDB structures (foldseek):
  5z57-assembly1_A  TM=9.901E-01  e=1.023E-12  Homo sapiens
  5mq0-assembly1_A  TM=9.828E-01  e=1.131E-10  Saccharomyces cerevisiae
  7b9v-assembly1_A  TM=9.623E-01  e=7.639E-11  Saccharomyces cerevisiae
  5gmk-a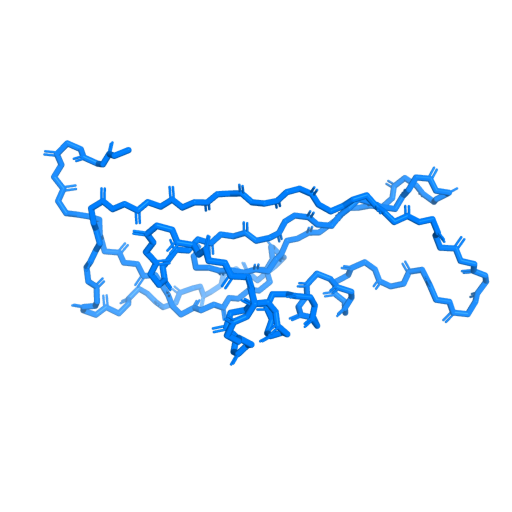ssembly1_A  TM=9.706E-01  e=9.293E-11  Saccharomyces cerevisiae S288C
  5y88-assembly1_A  TM=9.696E-01  e=1.288E-10  Saccharomyces cerevisiae S288C

Radius of gyration: 13.77 Å; Cα contacts (8 Å, |Δi|>4): 168; chains: 1; bounding box: 28×22×38 Å

Mean predicted aligned error: 3.09 Å